Protein AF-A0AAJ3KVD5-F1 (afdb_monomer_lite)

Secondary structure (DSSP, 8-state):
--HHHHHHHHHHHHHHHHHHHHHHHHHHHHHHHHHHHHHTTTT-TTHHHHHHHHHHHHHHHHHHHHHHHHTT-HHHHHHHHHHHHHHHHHHGGGGGG---HHHHHHHHHHHHHHHHHHHSHHHHHHHHHHHHHHHHHHHHHHHHHHSS---

pLDDT: mean 74.83, std 7.7, range [44.41, 85.94]

Sequence (151 aa):
MDRKHSLNAFLAHYFPTFIGAFFLACFAVSASISLASSTYFRGDPERAKYSFLIALVLSLLLALSHFFMIRGRSWGVRAIVVFYLVCLFIVLPTYGYRPYPVAYVTGLLFPLLGLLLLNSKRHREMRSKLVEIRHQRERILQSAKTSRPRR

Foldseek 3Di:
DDPVVVVVVLCVQQVVLLVLLLVLLVQLLVLLLVLCLVPVVVPPPCSVVVSVVSNVVLVVLSVVLSVCQLQLNPVSLVSSLVSLVVLVVSLVVSVVVPDDVVSSCSNNVSSVVSVVSCVDPSVVVSSVVSNVVNVVVVVVVVVVVVPPDPD

Structure (mmCIF, N/CA/C/O backbone):
data_AF-A0AAJ3KVD5-F1
#
_entry.id   AF-A0AAJ3KVD5-F1
#
loop_
_atom_site.group_PDB
_atom_site.id
_atom_site.type_symbol
_atom_site.label_a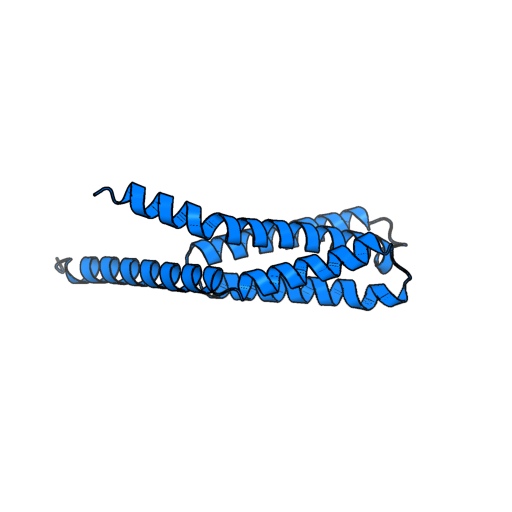tom_id
_atom_site.label_alt_id
_atom_site.label_comp_id
_atom_site.label_asym_id
_atom_site.label_entity_id
_atom_site.label_seq_id
_atom_site.pdbx_PDB_ins_code
_atom_site.Cartn_x
_atom_site.Cartn_y
_atom_site.Cartn_z
_atom_site.occupancy
_atom_site.B_iso_or_equiv
_atom_site.auth_seq_id
_atom_site.auth_comp_id
_atom_site.auth_asym_id
_atom_site.auth_atom_id
_atom_site.pdbx_PDB_model_num
ATOM 1 N N . MET A 1 1 ? -14.407 9.604 31.237 1.00 44.41 1 MET A N 1
ATOM 2 C CA . MET A 1 1 ? -13.113 9.422 30.541 1.00 44.41 1 MET A CA 1
ATOM 3 C C . MET A 1 1 ? -13.345 9.508 29.040 1.00 44.41 1 MET A C 1
ATOM 5 O O . MET A 1 1 ? -14.197 8.803 28.512 1.00 44.41 1 MET A O 1
ATOM 9 N N . ASP A 1 2 ? -12.676 10.461 28.396 1.00 50.09 2 ASP A N 1
ATOM 10 C CA . ASP A 1 2 ? -13.017 11.016 27.084 1.00 50.09 2 ASP A CA 1
ATOM 11 C C . ASP A 1 2 ? -12.889 10.025 25.916 1.00 50.09 2 ASP A C 1
ATOM 13 O O . ASP A 1 2 ? -11.803 9.545 25.585 1.00 50.09 2 ASP A O 1
ATOM 17 N N . ARG A 1 3 ? -13.999 9.774 25.213 1.00 56.44 3 ARG A N 1
ATOM 18 C CA . ARG A 1 3 ? -14.072 8.883 24.038 1.00 56.44 3 ARG A CA 1
ATOM 19 C C . ARG A 1 3 ? -13.061 9.272 22.945 1.00 56.44 3 ARG A C 1
ATOM 21 O O . ARG A 1 3 ? -12.505 8.395 22.284 1.00 56.44 3 ARG A O 1
ATOM 28 N N . LYS A 1 4 ? -12.772 10.573 22.802 1.00 56.00 4 LYS A N 1
ATOM 29 C CA . LYS A 1 4 ? -11.766 11.120 21.873 1.00 56.00 4 LYS A CA 1
ATOM 30 C C . LYS A 1 4 ? -10.338 10.681 22.220 1.00 56.00 4 LYS A C 1
ATOM 32 O O . LYS A 1 4 ? -9.575 10.355 21.316 1.00 56.00 4 LYS A O 1
ATOM 37 N N . HIS A 1 5 ? -10.000 10.596 23.508 1.00 56.50 5 HIS A N 1
ATOM 38 C CA . HIS A 1 5 ? -8.672 10.172 23.961 1.00 56.50 5 HIS A CA 1
ATOM 39 C C . HIS A 1 5 ? -8.422 8.687 23.652 1.00 56.50 5 HIS A C 1
ATOM 41 O O . HIS A 1 5 ? -7.347 8.325 23.182 1.00 56.50 5 HIS A O 1
ATOM 47 N N . SER A 1 6 ? -9.451 7.841 23.801 1.00 65.38 6 SER A N 1
ATOM 48 C CA . SER A 1 6 ? -9.363 6.416 23.440 1.00 65.38 6 SER A CA 1
ATOM 49 C C . SER A 1 6 ? -9.189 6.189 21.933 1.00 65.38 6 SER A C 1
ATOM 51 O O . SER A 1 6 ? -8.409 5.333 21.526 1.00 65.38 6 SER A O 1
ATOM 53 N N . LEU A 1 7 ? -9.867 6.987 21.097 1.00 63.81 7 LEU A N 1
ATOM 54 C CA . LEU A 1 7 ? -9.774 6.891 19.639 1.00 63.81 7 LEU A CA 1
ATOM 55 C C . LEU A 1 7 ? -8.430 7.395 19.117 1.00 63.81 7 LEU A C 1
ATOM 57 O O . LEU A 1 7 ? -7.854 6.759 18.242 1.00 63.81 7 LEU A O 1
ATOM 61 N N . ASN A 1 8 ? -7.909 8.494 19.665 1.00 64.88 8 ASN A N 1
ATOM 62 C CA . ASN A 1 8 ? -6.600 9.014 19.276 1.00 64.88 8 ASN A CA 1
ATOM 63 C C . ASN A 1 8 ? -5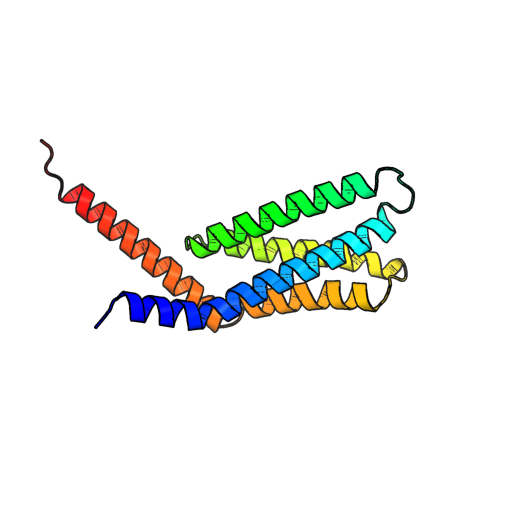.468 8.081 19.711 1.00 64.88 8 ASN A C 1
ATOM 65 O O . ASN A 1 8 ? -4.571 7.827 18.917 1.00 64.88 8 ASN A O 1
ATOM 69 N N . ALA A 1 9 ? -5.535 7.505 20.915 1.00 68.69 9 ALA A N 1
ATOM 70 C CA . ALA A 1 9 ? -4.570 6.500 21.363 1.00 68.69 9 ALA A CA 1
ATOM 71 C C . ALA A 1 9 ? -4.640 5.218 20.512 1.00 68.69 9 ALA A C 1
ATOM 73 O O . ALA A 1 9 ? -3.614 4.651 20.142 1.00 68.69 9 ALA A O 1
ATOM 74 N N . PHE A 1 10 ? -5.850 4.794 20.138 1.00 66.38 10 PHE A N 1
ATOM 75 C CA . PHE A 1 10 ? -6.065 3.674 19.227 1.00 66.38 10 PHE A CA 1
ATOM 76 C C . PHE A 1 10 ? -5.472 3.955 17.840 1.00 66.38 10 PHE A C 1
ATOM 78 O O . PHE A 1 10 ? -4.672 3.172 17.330 1.00 66.38 10 PHE A O 1
ATOM 85 N N . LEU A 1 11 ? -5.808 5.099 17.241 1.00 67.06 11 LEU A N 1
ATOM 86 C CA . LEU A 1 11 ? -5.262 5.516 15.953 1.00 67.06 11 LEU A CA 1
ATOM 87 C C . LEU A 1 11 ? -3.738 5.623 16.022 1.00 67.06 11 LEU A C 1
ATOM 89 O O . LEU A 1 11 ? -3.073 4.991 15.218 1.00 67.06 11 LEU A O 1
ATOM 93 N N . ALA A 1 12 ? -3.166 6.306 17.011 1.00 66.88 12 ALA A N 1
ATOM 94 C CA . ALA A 1 12 ? -1.717 6.436 17.162 1.00 66.88 12 ALA A CA 1
ATOM 95 C C . ALA A 1 12 ? -1.000 5.082 17.298 1.00 66.88 12 ALA A C 1
ATOM 97 O O . ALA A 1 12 ? 0.124 4.929 16.823 1.00 66.88 12 ALA A O 1
ATOM 98 N N . HIS A 1 13 ? -1.649 4.075 17.891 1.00 69.75 13 HIS A N 1
ATOM 99 C CA . HIS A 1 13 ? -1.057 2.748 18.024 1.00 69.75 13 HIS A CA 1
ATOM 100 C C . HIS A 1 13 ? -1.074 1.947 16.713 1.00 69.75 13 HIS A C 1
ATOM 102 O O . HIS A 1 13 ? -0.089 1.284 16.389 1.00 69.75 13 HIS A O 1
ATOM 108 N N . TYR A 1 14 ? -2.159 2.006 15.934 1.00 68.06 14 TYR A N 1
ATOM 109 C CA . TYR A 1 14 ? -2.326 1.166 14.737 1.00 68.06 14 TYR A CA 1
ATOM 110 C C . TYR A 1 14 ? -1.989 1.876 13.409 1.00 68.06 14 TYR A C 1
ATOM 112 O O . TYR A 1 14 ? -1.565 1.231 12.447 1.00 68.06 14 TYR A O 1
ATOM 120 N N . PHE A 1 15 ? -2.100 3.205 13.358 1.00 70.88 15 PHE A N 1
ATOM 121 C CA . PHE A 1 15 ? -1.818 4.044 12.188 1.00 70.88 15 PHE A CA 1
ATOM 122 C C . PHE A 1 15 ? -0.375 3.936 11.662 1.00 70.88 15 PHE A C 1
ATOM 124 O O . PHE A 1 15 ? -0.219 3.890 10.445 1.00 70.88 15 PHE A O 1
ATOM 131 N N . PRO A 1 16 ? 0.680 3.794 12.493 1.00 74.19 16 PRO A N 1
ATOM 132 C CA . PRO A 1 16 ? 2.050 3.620 11.996 1.00 74.19 16 PRO A CA 1
ATOM 133 C C . PRO A 1 16 ? 2.232 2.350 11.154 1.00 74.19 16 PRO A C 1
ATOM 135 O O . PRO A 1 16 ? 2.959 2.332 10.166 1.00 74.19 16 PRO A O 1
ATOM 138 N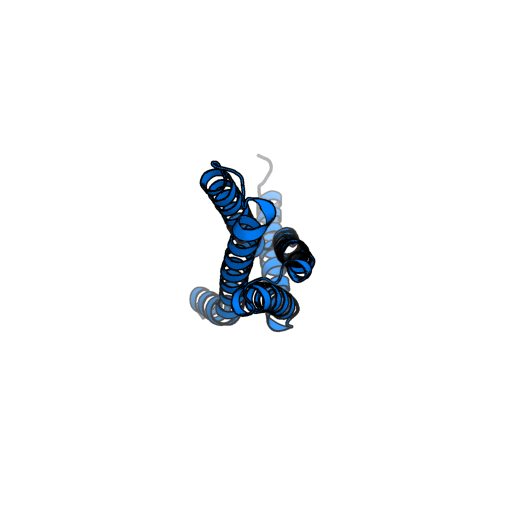 N . THR A 1 17 ? 1.540 1.270 11.516 1.00 72.38 17 THR A N 1
ATOM 139 C CA . THR A 1 17 ? 1.591 0.007 10.765 1.00 72.38 17 THR A CA 1
ATOM 140 C C . THR A 1 17 ? 0.835 0.137 9.440 1.00 72.38 17 THR A C 1
ATOM 142 O O . THR A 1 17 ? 1.292 -0.362 8.415 1.00 72.38 17 THR A O 1
ATOM 145 N N . PHE A 1 18 ? -0.290 0.855 9.451 1.00 72.19 18 PHE A N 1
ATOM 146 C CA . PHE A 1 18 ? -1.075 1.171 8.260 1.00 72.19 18 PHE A CA 1
ATOM 147 C C . PHE A 1 18 ? -0.312 2.058 7.270 1.00 72.19 18 PHE A C 1
ATOM 149 O O . PHE A 1 18 ? -0.209 1.724 6.091 1.00 72.19 18 PHE A O 1
ATOM 156 N N . ILE A 1 19 ? 0.252 3.167 7.751 1.00 79.06 19 ILE A N 1
ATOM 157 C CA . ILE A 1 19 ? 0.995 4.105 6.909 1.00 79.06 19 ILE A CA 1
ATOM 158 C C . ILE A 1 19 ? 2.286 3.466 6.385 1.00 79.06 19 ILE A C 1
ATOM 160 O O . ILE A 1 19 ? 2.652 3.687 5.235 1.00 79.06 19 ILE A O 1
ATOM 164 N N . GLY A 1 20 ? 2.927 2.602 7.182 1.00 79.25 20 GLY A N 1
ATOM 165 C CA . GLY A 1 20 ? 4.070 1.806 6.742 1.00 79.25 20 GLY A CA 1
ATOM 166 C C . GLY A 1 20 ? 3.721 0.915 5.550 1.00 79.25 20 GLY A C 1
ATOM 167 O O . GLY A 1 20 ? 4.420 0.950 4.541 1.00 79.25 20 GLY A O 1
ATOM 168 N N . ALA A 1 21 ? 2.606 0.178 5.621 1.00 78.75 21 ALA A N 1
ATOM 169 C CA . ALA A 1 21 ? 2.124 -0.625 4.495 1.00 78.75 21 ALA A CA 1
ATOM 170 C C . ALA A 1 21 ? 1.814 0.247 3.261 1.00 78.75 21 ALA A C 1
ATOM 172 O O . ALA A 1 21 ? 2.234 -0.079 2.152 1.00 78.75 21 ALA A O 1
ATOM 173 N N . PHE A 1 22 ? 1.164 1.399 3.445 1.00 80.88 22 PHE A N 1
ATOM 174 C CA . PHE A 1 22 ? 0.890 2.331 2.350 1.00 80.88 22 PHE A CA 1
ATOM 175 C C . PHE A 1 22 ? 2.174 2.792 1.641 1.00 80.88 22 PHE A C 1
ATOM 177 O O . PHE A 1 22 ? 2.286 2.655 0.423 1.00 80.88 22 PHE A O 1
ATOM 184 N N . PHE A 1 23 ? 3.175 3.264 2.391 1.00 82.69 23 PHE A N 1
ATOM 185 C CA . PHE A 1 23 ? 4.451 3.691 1.811 1.00 82.69 23 PHE A CA 1
ATOM 186 C C . PHE A 1 23 ? 5.181 2.544 1.110 1.00 82.69 23 PHE A C 1
ATOM 188 O O . PHE A 1 23 ? 5.679 2.727 0.001 1.00 82.69 23 PHE A O 1
ATOM 195 N N . LEU A 1 24 ? 5.184 1.347 1.702 1.00 83.94 24 LEU A N 1
ATOM 196 C CA . LEU A 1 24 ? 5.739 0.145 1.075 1.00 83.94 24 LEU A CA 1
ATOM 197 C C . LEU A 1 24 ? 5.069 -0.167 -0.267 1.00 83.94 24 LEU A C 1
ATOM 199 O O . LEU A 1 24 ? 5.752 -0.541 -1.216 1.00 83.94 24 LEU A O 1
ATOM 203 N N . ALA A 1 25 ? 3.753 0.025 -0.378 1.00 81.94 25 ALA A N 1
ATOM 204 C CA . ALA A 1 25 ? 3.047 -0.156 -1.642 1.00 81.94 25 ALA A CA 1
ATOM 205 C C . ALA A 1 25 ? 3.407 0.913 -2.681 1.00 81.94 25 ALA A C 1
ATOM 207 O O . ALA A 1 25 ? 3.622 0.571 -3.844 1.00 81.94 25 ALA A O 1
ATOM 208 N N . CYS A 1 26 ? 3.541 2.176 -2.269 1.00 83.25 26 CYS A N 1
ATOM 209 C CA . CYS A 1 26 ? 3.988 3.262 -3.145 1.00 83.25 26 CYS A CA 1
ATOM 210 C C . CYS A 1 26 ? 5.406 3.021 -3.689 1.00 83.25 26 CYS A C 1
ATOM 212 O O . CYS A 1 26 ? 5.657 3.200 -4.882 1.00 83.25 26 CYS A O 1
ATOM 214 N N . PHE A 1 27 ? 6.336 2.568 -2.845 1.00 82.00 27 PHE A N 1
ATOM 215 C CA . PHE A 1 27 ? 7.686 2.240 -3.299 1.00 82.00 27 PHE A CA 1
ATOM 216 C C . PHE A 1 27 ? 7.707 1.004 -4.204 1.00 82.00 27 PHE A C 1
ATOM 218 O O . PHE A 1 27 ? 8.365 1.028 -5.244 1.00 82.00 27 PHE A O 1
ATOM 225 N N . ALA A 1 28 ? 6.945 -0.042 -3.864 1.00 81.81 28 ALA A N 1
ATOM 226 C CA . ALA A 1 28 ? 6.834 -1.250 -4.680 1.00 81.81 28 ALA A CA 1
ATOM 227 C C . ALA A 1 28 ? 6.298 -0.952 -6.089 1.00 81.81 28 ALA A C 1
ATOM 229 O O . ALA A 1 28 ? 6.857 -1.427 -7.080 1.00 81.81 28 ALA A O 1
ATOM 230 N N . VAL A 1 29 ? 5.242 -0.138 -6.198 1.00 80.69 29 VAL A N 1
ATOM 231 C CA . VAL A 1 29 ? 4.645 0.195 -7.496 1.00 80.69 29 VAL A CA 1
ATOM 232 C C . VAL A 1 29 ? 5.547 1.099 -8.324 1.00 80.69 29 VAL A C 1
ATOM 234 O O . VAL A 1 29 ? 5.701 0.866 -9.517 1.00 80.69 29 VAL A O 1
ATOM 237 N N . SER A 1 30 ? 6.203 2.075 -7.694 1.00 84.19 30 SER A N 1
ATOM 238 C CA . SER A 1 30 ? 7.163 2.948 -8.372 1.00 84.19 30 SER A CA 1
ATOM 239 C C . SER A 1 30 ? 8.322 2.138 -8.964 1.00 84.19 30 SER A C 1
ATOM 241 O O . SER A 1 30 ? 8.629 2.266 -10.151 1.00 84.19 30 SER A O 1
ATOM 243 N N . ALA A 1 31 ? 8.895 1.217 -8.180 1.00 80.62 31 ALA A N 1
ATOM 244 C CA . ALA A 1 31 ? 9.937 0.307 -8.653 1.00 80.62 31 ALA A CA 1
ATOM 245 C C . ALA A 1 31 ? 9.437 -0.597 -9.795 1.00 80.62 31 ALA A C 1
ATOM 247 O O . ALA A 1 31 ? 10.119 -0.730 -10.811 1.00 80.62 31 ALA A O 1
ATOM 248 N N . SER A 1 32 ? 8.227 -1.155 -9.668 1.00 80.56 32 SER A N 1
ATOM 249 C CA . SER A 1 32 ? 7.617 -2.027 -10.684 1.00 80.56 32 SER A CA 1
ATOM 250 C C . SER A 1 32 ? 7.369 -1.293 -12.004 1.00 80.56 32 SER A C 1
ATOM 252 O O . SER A 1 32 ? 7.697 -1.818 -13.063 1.00 80.56 32 SER A O 1
ATOM 254 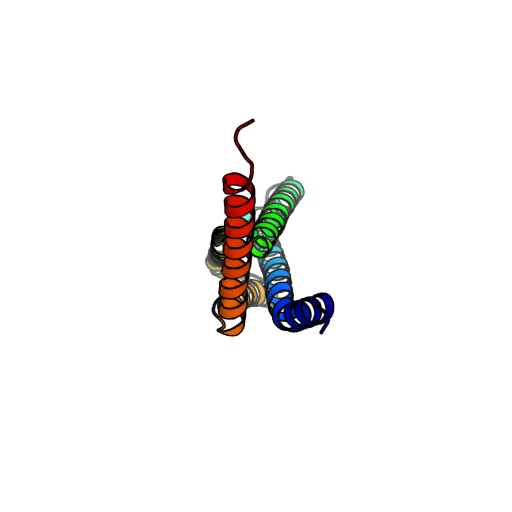N N . ILE A 1 33 ? 6.838 -0.066 -11.958 1.00 80.62 33 ILE A N 1
ATOM 255 C CA . ILE A 1 33 ? 6.597 0.762 -13.150 1.00 80.62 33 ILE A CA 1
ATOM 256 C C . ILE A 1 33 ? 7.921 1.154 -13.798 1.00 80.62 33 ILE A C 1
ATOM 258 O O . ILE A 1 33 ? 8.040 1.087 -15.018 1.00 80.62 33 ILE A O 1
ATOM 262 N N . SER A 1 34 ? 8.929 1.521 -13.006 1.00 81.00 34 SER A N 1
ATOM 263 C CA . SER A 1 34 ? 10.250 1.875 -13.528 1.00 81.00 34 SER A CA 1
ATOM 264 C C . SER A 1 34 ? 10.910 0.686 -14.249 1.00 81.00 34 SER A C 1
ATOM 266 O O . SER A 1 34 ? 11.375 0.815 -15.389 1.00 81.00 34 SER A O 1
ATOM 268 N N . LEU A 1 35 ? 10.863 -0.512 -13.649 1.00 76.06 35 LEU A N 1
ATOM 269 C CA . LEU A 1 35 ? 11.343 -1.749 -14.279 1.00 76.06 35 LEU A CA 1
ATOM 270 C C . LEU A 1 35 ? 10.535 -2.108 -15.531 1.00 76.06 35 LEU A C 1
ATOM 272 O O . LEU A 1 35 ? 11.120 -2.383 -16.575 1.00 76.06 35 LEU A O 1
ATOM 276 N N . ALA A 1 36 ? 9.205 -2.053 -15.467 1.00 75.38 36 ALA A N 1
ATOM 277 C CA . ALA A 1 36 ? 8.346 -2.384 -16.599 1.00 75.38 36 ALA A CA 1
ATOM 278 C C . ALA A 1 36 ? 8.519 -1.404 -17.773 1.00 75.38 36 ALA A C 1
ATOM 280 O O . ALA A 1 36 ? 8.587 -1.819 -18.926 1.00 75.38 36 ALA A O 1
ATOM 281 N N . SER A 1 37 ? 8.654 -0.107 -17.485 1.00 74.19 37 SER A N 1
ATOM 282 C CA . SER A 1 37 ? 8.905 0.941 -18.481 1.00 74.19 37 SER A CA 1
ATOM 283 C C . SER A 1 37 ? 10.249 0.732 -19.185 1.00 74.19 37 SER A C 1
ATOM 285 O O . SER A 1 37 ? 10.339 0.835 -20.405 1.00 74.19 37 SER A O 1
ATOM 287 N N . SER A 1 38 ? 11.294 0.384 -18.431 1.00 70.56 38 SER A N 1
ATOM 288 C CA . SER A 1 38 ? 12.639 0.157 -18.979 1.00 70.56 38 SER A CA 1
ATOM 289 C C . SER A 1 38 ? 12.799 -1.163 -19.742 1.00 70.56 38 SER A C 1
ATOM 291 O O . SER A 1 38 ? 13.692 -1.259 -20.585 1.00 70.56 38 SER A O 1
ATOM 293 N N . THR A 1 39 ? 11.943 -2.157 -19.487 1.00 71.44 39 THR A N 1
ATOM 294 C CA . THR A 1 39 ? 12.015 -3.482 -20.124 1.00 71.44 39 THR A CA 1
ATOM 295 C C . THR A 1 39 ? 10.965 -3.690 -21.210 1.00 71.44 39 THR A C 1
ATOM 297 O O . THR A 1 39 ? 11.334 -3.862 -22.369 1.00 71.44 39 THR A O 1
ATOM 300 N N . TYR A 1 40 ? 9.675 -3.631 -20.875 1.00 69.12 40 TYR A N 1
ATOM 301 C CA . TYR A 1 40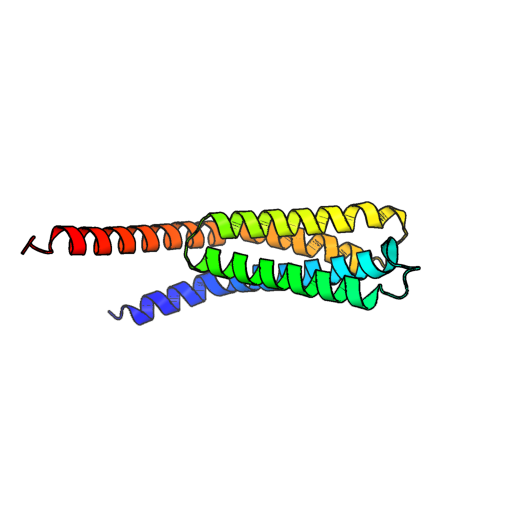 ? 8.587 -3.938 -21.811 1.00 69.12 40 TYR A CA 1
ATOM 302 C C . TYR A 1 40 ? 8.339 -2.823 -22.830 1.00 69.12 40 TYR A C 1
ATOM 304 O O . TYR A 1 40 ? 8.035 -3.102 -23.984 1.00 69.12 40 TYR A O 1
ATOM 312 N N . PHE A 1 41 ? 8.511 -1.561 -22.431 1.00 67.62 41 PHE A N 1
ATOM 313 C CA . PHE A 1 41 ? 8.207 -0.397 -23.274 1.00 67.62 41 PHE A CA 1
ATOM 314 C C . PHE A 1 41 ? 9.456 0.273 -23.863 1.00 67.62 41 PHE A C 1
ATOM 316 O O . PHE A 1 41 ? 9.423 1.443 -24.246 1.00 67.62 41 PHE A O 1
ATOM 323 N N . ARG A 1 42 ? 10.589 -0.439 -23.929 1.00 66.81 42 ARG A N 1
ATOM 324 C CA . ARG A 1 42 ? 11.891 0.146 -24.295 1.00 66.81 42 ARG A CA 1
ATOM 325 C C . ARG A 1 42 ? 11.923 0.773 -25.699 1.00 66.81 42 ARG A C 1
ATOM 327 O O . ARG A 1 42 ? 12.715 1.685 -25.909 1.00 66.81 42 ARG A O 1
ATOM 334 N N . GLY A 1 43 ? 11.077 0.308 -26.620 1.00 68.62 43 GLY A N 1
ATOM 335 C CA . GLY A 1 43 ? 11.017 0.772 -28.012 1.00 68.62 43 GLY A CA 1
ATOM 336 C C . GLY A 1 43 ? 9.774 1.582 -28.392 1.00 68.62 43 GLY A C 1
ATOM 337 O O . GLY A 1 43 ? 9.633 1.919 -29.561 1.00 68.62 43 GLY A O 1
ATOM 338 N N . ASP A 1 44 ? 8.874 1.878 -27.450 1.00 74.75 44 ASP A N 1
ATOM 339 C CA . ASP A 1 44 ? 7.607 2.553 -27.756 1.00 74.75 44 ASP A CA 1
ATOM 340 C C . ASP A 1 44 ? 7.704 4.068 -27.463 1.00 74.75 44 ASP A C 1
ATOM 342 O O . ASP A 1 44 ? 8.000 4.441 -26.319 1.00 74.75 44 ASP A O 1
ATOM 346 N N . PRO A 1 45 ? 7.460 4.962 -28.445 1.00 74.50 45 PRO A N 1
ATOM 347 C CA . PRO A 1 45 ? 7.462 6.412 -28.223 1.00 74.50 45 PRO A CA 1
ATOM 348 C C . PRO A 1 45 ? 6.414 6.860 -27.191 1.00 74.50 45 PRO A C 1
ATOM 350 O O . PRO A 1 45 ? 6.620 7.850 -26.490 1.00 74.50 45 PRO A O 1
ATOM 353 N N . GLU A 1 46 ? 5.333 6.096 -27.010 1.00 80.31 46 GLU A N 1
ATOM 354 C CA . GLU A 1 46 ? 4.249 6.410 -26.072 1.00 80.31 46 GLU A CA 1
ATOM 355 C C . GLU A 1 46 ? 4.483 5.840 -24.660 1.00 80.31 46 GLU A C 1
ATOM 357 O O . GLU A 1 46 ? 3.621 5.938 -23.779 1.00 80.31 46 GLU A O 1
ATOM 362 N N . ARG A 1 47 ? 5.670 5.279 -24.391 1.00 77.94 47 ARG A N 1
ATOM 363 C CA . ARG A 1 47 ? 6.054 4.699 -23.093 1.00 77.94 47 ARG A CA 1
ATOM 364 C C . ARG A 1 47 ? 5.752 5.608 -21.904 1.00 77.94 47 ARG A C 1
ATOM 366 O O . ARG A 1 47 ? 5.305 5.120 -20.863 1.00 77.94 47 ARG A O 1
ATOM 373 N N . ALA A 1 48 ? 6.009 6.910 -22.028 1.00 76.56 48 ALA A N 1
ATOM 374 C CA . ALA A 1 48 ? 5.754 7.873 -20.958 1.00 76.56 48 ALA A CA 1
ATOM 375 C C . ALA A 1 48 ? 4.256 7.954 -20.623 1.00 76.56 48 ALA A C 1
ATOM 377 O O . ALA A 1 48 ? 3.885 7.915 -19.449 1.00 76.56 48 ALA A O 1
ATOM 378 N N . LYS A 1 49 ? 3.395 7.964 -21.649 1.00 81.69 49 LYS A N 1
ATOM 379 C CA . LYS A 1 49 ? 1.938 7.994 -21.501 1.00 81.69 49 LYS A CA 1
ATOM 380 C C . LYS A 1 49 ? 1.422 6.715 -20.846 1.00 81.69 49 LYS A C 1
ATOM 382 O O . LYS A 1 49 ? 0.663 6.793 -19.884 1.00 81.69 49 LYS A O 1
ATOM 387 N N . TYR A 1 50 ? 1.876 5.544 -21.298 1.00 77.81 50 TYR A N 1
ATOM 388 C CA . TYR A 1 50 ? 1.475 4.268 -20.694 1.00 77.81 50 TYR A CA 1
ATOM 389 C C . TYR A 1 50 ? 1.947 4.136 -19.245 1.00 77.81 50 TYR A C 1
ATOM 391 O O . TYR A 1 50 ? 1.161 3.765 -18.376 1.00 77.81 50 TYR A O 1
ATOM 399 N N . SER A 1 51 ? 3.198 4.507 -18.961 1.00 79.94 51 SER A N 1
ATOM 400 C CA . SER A 1 51 ? 3.747 4.477 -17.598 1.00 79.94 51 SER A CA 1
ATOM 401 C C . SER A 1 51 ? 2.964 5.405 -16.665 1.00 79.94 51 SER A C 1
ATOM 403 O O . SER A 1 51 ? 2.647 5.020 -15.541 1.00 79.94 51 SER A O 1
ATOM 405 N N . PHE A 1 52 ? 2.596 6.599 -17.143 1.00 79.81 52 PHE A N 1
ATOM 406 C CA . PHE A 1 52 ? 1.781 7.553 -16.394 1.00 79.81 52 PHE A CA 1
ATOM 407 C C . PHE A 1 52 ? 0.361 7.033 -16.135 1.00 79.81 52 PHE A C 1
ATOM 409 O O . PHE A 1 52 ? -0.112 7.089 -15.002 1.00 79.81 52 PHE A O 1
ATOM 416 N N . LEU A 1 53 ? -0.310 6.480 -17.149 1.00 84.62 53 LEU A N 1
ATOM 417 C CA . LEU A 1 53 ? -1.656 5.919 -16.998 1.00 84.62 53 LEU A CA 1
ATOM 418 C C . LEU A 1 53 ? -1.672 4.732 -16.029 1.00 84.62 53 LEU A C 1
ATOM 420 O O . LEU A 1 53 ? -2.538 4.662 -15.158 1.00 84.62 53 LEU A O 1
ATOM 424 N N . ILE A 1 54 ? -0.689 3.832 -16.130 1.00 81.44 54 ILE A N 1
ATOM 425 C CA . ILE A 1 54 ? -0.534 2.708 -15.200 1.00 81.44 54 ILE A CA 1
ATOM 426 C C . ILE A 1 54 ? -0.292 3.231 -13.778 1.00 81.44 54 ILE A C 1
ATOM 428 O O . ILE A 1 54 ? -0.957 2.779 -12.845 1.00 81.44 54 ILE A O 1
ATOM 432 N N . ALA A 1 55 ? 0.592 4.220 -13.603 1.00 82.12 55 ALA A N 1
ATOM 433 C CA . ALA A 1 55 ? 0.834 4.852 -12.305 1.00 82.12 55 ALA A CA 1
ATOM 434 C C . ALA A 1 55 ? -0.444 5.451 -11.711 1.00 82.12 55 ALA A C 1
ATOM 436 O O . ALA A 1 55 ? -0.741 5.223 -10.537 1.00 82.12 55 ALA A O 1
ATOM 437 N N . LEU A 1 56 ? -1.220 6.173 -12.521 1.00 85.88 56 LEU A N 1
ATOM 438 C CA . LEU A 1 56 ? -2.472 6.799 -12.115 1.00 85.88 56 LEU A CA 1
ATOM 439 C C . LEU A 1 56 ? -3.488 5.750 -11.646 1.00 85.88 56 LEU A C 1
ATOM 441 O O . LEU A 1 56 ? -4.000 5.841 -10.529 1.00 85.88 56 LEU A O 1
ATOM 445 N N . VAL A 1 57 ? -3.747 4.730 -12.470 1.00 85.94 57 VAL A N 1
ATOM 446 C CA . VAL A 1 57 ? -4.728 3.675 -12.173 1.00 85.94 57 VAL A CA 1
ATOM 447 C C . VAL A 1 57 ? -4.331 2.901 -10.918 1.00 85.94 57 VAL A C 1
ATOM 449 O O . VAL A 1 57 ? -5.158 2.706 -10.025 1.00 85.94 57 VAL A O 1
ATOM 452 N N . LEU A 1 58 ? -3.062 2.498 -10.808 1.00 83.06 58 LEU A N 1
ATOM 453 C CA . LEU A 1 58 ? -2.568 1.751 -9.652 1.00 83.06 58 LEU A CA 1
ATOM 454 C C . LEU A 1 58 ? -2.604 2.589 -8.370 1.00 83.06 58 LEU A C 1
ATOM 456 O O . LEU A 1 58 ? -2.999 2.071 -7.326 1.00 83.06 58 LEU A O 1
ATOM 460 N N . SER A 1 59 ? -2.275 3.881 -8.445 1.00 83.31 59 SER A N 1
ATOM 461 C CA . SER A 1 59 ? -2.371 4.800 -7.303 1.00 83.31 59 SER A CA 1
ATOM 462 C C . SER A 1 59 ? -3.817 4.976 -6.837 1.00 83.31 59 SER A C 1
ATOM 464 O O . SER A 1 59 ? -4.090 4.954 -5.635 1.00 83.31 59 SER A O 1
ATOM 466 N N . LEU A 1 60 ? -4.762 5.090 -7.776 1.00 85.81 60 LEU A N 1
ATOM 467 C CA . LEU A 1 60 ? -6.186 5.213 -7.467 1.00 85.81 60 LEU A CA 1
ATOM 468 C C . LEU A 1 60 ? -6.724 3.937 -6.803 1.00 85.81 60 LEU A C 1
ATOM 470 O O . LEU A 1 60 ? -7.405 4.007 -5.779 1.00 85.81 60 LEU A O 1
ATOM 474 N N . LEU A 1 61 ? -6.371 2.764 -7.339 1.00 84.31 61 LEU A N 1
ATOM 475 C CA . LEU A 1 61 ? -6.718 1.469 -6.749 1.00 84.31 61 LEU A CA 1
ATOM 476 C C . LEU A 1 61 ? -6.143 1.321 -5.339 1.00 84.31 61 LEU A C 1
ATOM 478 O O . LEU A 1 61 ? -6.844 0.857 -4.436 1.00 84.31 61 LEU A O 1
ATOM 482 N N . LEU A 1 62 ? -4.897 1.749 -5.129 1.00 83.94 62 LEU A N 1
ATOM 483 C CA . LEU A 1 62 ? -4.254 1.778 -3.819 1.00 83.94 62 LEU A CA 1
ATOM 484 C C . LEU A 1 62 ? -5.032 2.648 -2.833 1.00 83.94 62 LEU A C 1
ATOM 486 O O . LEU A 1 62 ? -5.385 2.173 -1.750 1.00 83.94 62 LEU A O 1
ATOM 490 N N . ALA A 1 63 ? -5.344 3.887 -3.217 1.00 84.06 63 ALA A N 1
ATOM 491 C CA . ALA A 1 63 ? -6.092 4.825 -2.390 1.00 84.06 63 ALA A CA 1
ATOM 492 C C . ALA A 1 63 ? -7.480 4.275 -2.025 1.00 84.06 63 ALA A C 1
ATOM 494 O O . ALA A 1 63 ? -7.854 4.259 -0.849 1.00 84.06 63 ALA A O 1
ATOM 495 N N . LEU A 1 64 ? -8.217 3.741 -3.005 1.00 82.69 64 LEU A N 1
ATOM 496 C CA . LEU A 1 64 ? -9.525 3.124 -2.783 1.00 82.69 64 LEU A CA 1
ATOM 497 C C . LEU A 1 64 ? -9.426 1.915 -1.848 1.00 82.69 64 LEU A C 1
ATOM 499 O O . LEU A 1 64 ? -10.222 1.787 -0.919 1.00 82.69 64 LEU A O 1
ATOM 503 N N . SER A 1 65 ? -8.431 1.050 -2.039 1.00 80.81 65 SER A N 1
ATOM 504 C CA . SER A 1 65 ? -8.234 -0.142 -1.206 1.00 80.81 65 SER A CA 1
ATOM 505 C C . SER A 1 65 ? -7.960 0.223 0.255 1.00 80.81 65 SER A C 1
ATOM 507 O O . SER A 1 65 ? -8.575 -0.345 1.164 1.00 80.81 65 SER A O 1
ATOM 509 N N . HIS A 1 66 ? -7.108 1.226 0.484 1.00 79.56 66 HIS A N 1
ATOM 510 C CA . HIS A 1 66 ? -6.819 1.769 1.812 1.00 79.56 66 HIS A CA 1
ATOM 511 C C . HIS A 1 66 ? -8.061 2.416 2.436 1.00 79.56 66 HIS A C 1
ATOM 513 O O . HIS A 1 66 ? -8.379 2.166 3.599 1.00 79.56 66 HIS A O 1
ATOM 519 N N . PHE A 1 67 ? -8.832 3.166 1.650 1.00 78.69 67 PHE A N 1
ATOM 520 C CA . PHE A 1 67 ? -10.085 3.766 2.093 1.00 78.69 67 PHE A CA 1
ATOM 521 C C . PHE A 1 67 ? -11.132 2.718 2.512 1.00 78.69 67 PHE A C 1
ATOM 523 O O . PHE A 1 67 ? -11.747 2.827 3.579 1.00 78.69 67 PHE A O 1
ATOM 530 N N . PHE A 1 68 ? -11.305 1.651 1.725 1.00 76.38 68 PHE A N 1
ATOM 531 C CA . PHE A 1 68 ? -12.190 0.537 2.080 1.00 76.38 68 PHE A CA 1
ATOM 532 C C . PHE A 1 68 ? -11.709 -0.220 3.320 1.00 76.38 68 PHE A C 1
ATOM 534 O O . PHE A 1 68 ? -12.536 -0.669 4.120 1.00 76.38 68 PHE A O 1
ATOM 541 N N . MET A 1 69 ? -10.393 -0.325 3.511 1.00 71.81 69 MET A N 1
ATOM 542 C CA . MET A 1 69 ? -9.817 -0.934 4.703 1.00 71.81 69 MET A CA 1
ATOM 543 C C . MET A 1 69 ? -10.116 -0.118 5.966 1.00 71.81 69 MET A C 1
ATOM 545 O O . MET A 1 69 ? -10.559 -0.696 6.958 1.00 71.81 69 MET A O 1
ATOM 549 N N . ILE A 1 70 ? -9.980 1.213 5.917 1.00 69.62 70 ILE A N 1
ATOM 550 C CA . ILE A 1 70 ? -10.344 2.109 7.033 1.00 69.62 70 ILE A CA 1
ATOM 551 C C . ILE A 1 70 ? -11.841 2.000 7.359 1.00 69.62 70 ILE A C 1
ATOM 553 O O . ILE A 1 70 ? -12.234 2.032 8.524 1.00 69.62 70 ILE A O 1
ATOM 557 N N . ARG A 1 71 ? -12.695 1.789 6.349 1.00 71.69 71 ARG A N 1
ATOM 558 C CA . ARG A 1 71 ? -14.136 1.530 6.539 1.00 71.69 71 ARG A CA 1
ATOM 559 C C . ARG A 1 71 ? -14.464 0.154 7.143 1.00 71.69 71 ARG A C 1
ATOM 561 O O . ARG A 1 71 ? -15.642 -0.202 7.230 1.00 71.69 71 ARG A O 1
ATOM 568 N N . GLY A 1 72 ? -13.461 -0.630 7.542 1.00 65.56 72 GLY A N 1
ATOM 569 C CA . GLY A 1 72 ? -13.641 -1.953 8.140 1.00 65.56 72 GLY A CA 1
ATOM 570 C C . GLY A 1 72 ? -14.152 -3.001 7.149 1.00 65.56 72 GLY A C 1
ATOM 571 O O . GLY A 1 72 ? -14.664 -4.042 7.555 1.00 65.56 72 GLY A O 1
ATOM 572 N N . ARG A 1 73 ? -14.057 -2.746 5.836 1.00 70.38 73 ARG A N 1
ATOM 573 C CA . ARG A 1 73 ? -14.438 -3.717 4.805 1.00 70.38 73 ARG A CA 1
ATOM 574 C C . ARG A 1 73 ? -13.248 -4.649 4.576 1.00 70.38 73 ARG A C 1
ATOM 576 O O . ARG A 1 73 ? -12.207 -4.232 4.074 1.00 70.38 73 ARG A O 1
ATOM 583 N N . SER A 1 74 ? -13.417 -5.933 4.887 1.00 69.25 74 SER A N 1
ATOM 584 C CA . SER A 1 74 ? -12.389 -6.972 4.698 1.00 69.25 74 SER A CA 1
ATOM 585 C C . SER A 1 74 ? -11.876 -7.088 3.252 1.00 69.25 74 SER A C 1
ATOM 587 O O . SER A 1 74 ? -10.762 -7.564 3.035 1.00 69.25 74 SER A O 1
ATOM 589 N N . TRP A 1 75 ? -12.659 -6.602 2.283 1.00 71.88 75 TRP A N 1
ATOM 590 C CA . TRP A 1 75 ? -12.312 -6.532 0.862 1.00 71.88 75 TRP A CA 1
ATOM 591 C C . TRP A 1 75 ? -11.098 -5.636 0.572 1.00 71.88 75 TRP A C 1
ATOM 593 O O . TRP A 1 75 ? -10.264 -6.011 -0.244 1.00 71.88 75 TRP A O 1
ATOM 603 N N . GLY A 1 76 ? -10.939 -4.511 1.285 1.00 75.56 76 GLY A N 1
ATOM 604 C CA . GLY A 1 76 ? -9.816 -3.587 1.061 1.00 75.56 76 GLY A CA 1
ATOM 605 C C . GLY A 1 76 ? -8.459 -4.244 1.314 1.00 75.56 76 GLY A C 1
ATOM 606 O O . GLY A 1 76 ? -7.520 -4.068 0.549 1.00 75.56 76 GLY A O 1
ATOM 607 N N . VAL A 1 77 ? -8.378 -5.110 2.327 1.00 75.38 77 VAL A N 1
ATOM 608 C CA . VAL A 1 77 ? -7.139 -5.835 2.642 1.00 75.38 77 VAL A CA 1
ATOM 609 C C . VAL A 1 77 ? -6.820 -6.872 1.569 1.00 75.38 77 VAL A C 1
ATOM 611 O O . VAL A 1 77 ? -5.661 -7.037 1.205 1.00 75.38 77 VAL A O 1
ATOM 614 N N . ARG A 1 78 ? -7.842 -7.565 1.048 1.00 77.69 78 ARG A N 1
ATOM 615 C CA . ARG A 1 78 ? -7.656 -8.521 -0.054 1.00 77.69 78 ARG A CA 1
ATOM 616 C C . ARG A 1 78 ? -7.137 -7.810 -1.301 1.00 77.69 78 ARG A C 1
ATOM 618 O O . ARG A 1 78 ? -6.221 -8.322 -1.927 1.00 77.69 78 ARG A O 1
ATOM 625 N N . ALA A 1 79 ? -7.654 -6.620 -1.602 1.00 80.38 79 ALA A N 1
ATOM 626 C CA . ALA A 1 79 ? -7.172 -5.810 -2.716 1.00 80.38 79 ALA A CA 1
ATOM 627 C C . ALA A 1 79 ? -5.698 -5.398 -2.544 1.00 80.38 79 ALA A C 1
ATOM 629 O O . ALA A 1 79 ? -4.927 -5.546 -3.485 1.00 80.38 79 ALA A O 1
ATOM 630 N N . ILE A 1 80 ? -5.272 -4.982 -1.343 1.00 79.88 80 ILE A N 1
ATOM 631 C CA . ILE A 1 80 ? -3.857 -4.647 -1.077 1.00 79.88 80 ILE A CA 1
ATOM 632 C C . ILE A 1 80 ? -2.954 -5.891 -1.197 1.00 79.88 80 ILE A C 1
ATOM 634 O O . ILE A 1 80 ? -1.864 -5.812 -1.754 1.00 79.88 80 ILE A O 1
ATOM 638 N N . VAL A 1 81 ? -3.406 -7.059 -0.728 1.00 81.94 81 VAL A N 1
ATOM 639 C CA . VAL A 1 81 ? -2.661 -8.322 -0.901 1.00 81.94 81 VAL A CA 1
ATOM 640 C C . VAL A 1 81 ? -2.492 -8.658 -2.381 1.00 81.94 81 VAL A C 1
ATOM 642 O O . VAL A 1 81 ? -1.375 -8.921 -2.819 1.00 81.94 81 VAL A O 1
ATOM 645 N N . VAL A 1 82 ? -3.579 -8.612 -3.157 1.00 83.81 82 VAL A N 1
ATOM 646 C CA . VAL A 1 82 ? -3.537 -8.849 -4.608 1.00 83.81 82 VAL A CA 1
ATOM 647 C C . VAL A 1 82 ? -2.610 -7.843 -5.287 1.00 83.81 82 VAL A C 1
ATOM 649 O O . VAL A 1 82 ? -1.812 -8.234 -6.128 1.00 83.81 82 VAL A O 1
ATOM 652 N N . PHE A 1 83 ? -2.642 -6.576 -4.875 1.00 83.31 83 PHE A N 1
ATOM 653 C CA . PHE A 1 83 ? -1.760 -5.536 -5.396 1.00 83.31 83 PHE A CA 1
ATOM 654 C C . PHE A 1 83 ? -0.273 -5.868 -5.208 1.00 83.31 83 PHE A C 1
ATOM 656 O O . PHE A 1 83 ? 0.502 -5.784 -6.161 1.00 83.31 83 PHE A O 1
ATOM 663 N N . TYR A 1 84 ? 0.133 -6.291 -4.005 1.00 81.75 84 TYR A N 1
ATOM 664 C CA . TYR A 1 84 ? 1.519 -6.699 -3.756 1.00 81.75 84 TYR A CA 1
ATOM 665 C C . TYR A 1 84 ? 1.920 -7.935 -4.561 1.00 81.75 84 TYR A C 1
ATOM 667 O O . TYR A 1 84 ? 3.037 -7.984 -5.073 1.00 81.75 84 TYR A O 1
ATOM 675 N N . LEU A 1 85 ? 1.017 -8.910 -4.709 1.00 82.31 85 LEU A N 1
ATOM 676 C CA . LEU A 1 85 ? 1.267 -10.089 -5.539 1.00 82.31 85 LEU A CA 1
ATOM 677 C C . LEU A 1 85 ? 1.449 -9.706 -7.010 1.00 82.31 85 LEU A C 1
ATOM 679 O O . LEU A 1 85 ? 2.392 -10.171 -7.638 1.00 82.31 85 LEU A O 1
ATOM 683 N N . VAL A 1 86 ? 0.605 -8.823 -7.547 1.00 82.38 86 VAL A N 1
ATOM 684 C CA . VAL A 1 86 ? 0.740 -8.318 -8.922 1.00 82.38 86 VAL A CA 1
ATOM 685 C C . VAL A 1 86 ? 2.077 -7.599 -9.111 1.00 82.38 86 VAL A C 1
ATOM 687 O O . VAL A 1 86 ? 2.766 -7.874 -10.087 1.00 82.38 86 VAL A O 1
ATOM 690 N N . CYS A 1 87 ? 2.495 -6.749 -8.164 1.00 80.44 87 CYS A N 1
ATOM 691 C CA . CYS A 1 87 ? 3.819 -6.117 -8.217 1.00 80.44 87 CYS A CA 1
ATOM 692 C C . CYS A 1 87 ? 4.945 -7.166 -8.260 1.00 80.44 87 CYS A C 1
ATOM 694 O O . CYS A 1 87 ? 5.838 -7.069 -9.098 1.00 80.44 87 CYS A O 1
ATOM 696 N N . LEU A 1 88 ? 4.877 -8.210 -7.425 1.00 80.75 88 LEU A N 1
ATOM 697 C CA . LEU A 1 88 ? 5.851 -9.309 -7.441 1.00 80.75 88 LEU A CA 1
ATOM 698 C C . LEU A 1 88 ? 5.878 -10.041 -8.788 1.00 80.75 88 LEU A C 1
ATOM 700 O O . LEU A 1 88 ? 6.957 -10.270 -9.330 1.00 80.75 88 LEU A O 1
ATOM 704 N N . PHE A 1 89 ? 4.711 -10.369 -9.348 1.00 82.75 89 PHE A N 1
ATOM 705 C CA . PHE A 1 89 ? 4.604 -11.036 -10.649 1.00 82.75 89 PHE A CA 1
ATOM 706 C C . PHE A 1 89 ? 5.120 -10.185 -11.809 1.00 82.75 89 PHE A C 1
ATOM 708 O O . PHE A 1 89 ? 5.588 -10.749 -12.789 1.00 82.75 89 PHE A O 1
ATOM 715 N N . ILE A 1 90 ? 5.066 -8.855 -11.707 1.00 76.88 90 ILE A N 1
ATOM 716 C CA . ILE A 1 90 ? 5.647 -7.949 -12.706 1.00 76.88 90 ILE A CA 1
ATOM 717 C C . ILE A 1 90 ? 7.172 -7.889 -12.561 1.00 76.88 90 ILE A C 1
ATOM 719 O O . ILE A 1 90 ? 7.878 -7.905 -13.566 1.00 76.88 90 ILE A O 1
ATOM 723 N N . VAL A 1 91 ? 7.691 -7.850 -11.327 1.00 77.62 91 VAL A N 1
ATOM 724 C CA . VAL A 1 91 ? 9.135 -7.735 -11.058 1.00 77.62 91 VAL A CA 1
ATOM 725 C C . VAL A 1 91 ? 9.887 -9.044 -11.333 1.00 77.62 91 VAL A C 1
ATOM 727 O O . VAL A 1 91 ? 10.984 -8.995 -11.885 1.00 77.62 91 VAL A O 1
ATOM 730 N N . LEU A 1 92 ? 9.313 -10.207 -11.018 1.00 78.06 92 LEU A N 1
ATOM 731 C CA . LEU A 1 92 ? 9.908 -11.539 -11.236 1.00 78.06 92 LEU A CA 1
ATOM 732 C C . LEU A 1 92 ? 10.457 -11.791 -12.661 1.00 78.06 92 LEU A C 1
ATOM 734 O O . LEU A 1 92 ? 11.638 -12.120 -12.784 1.00 78.06 92 LEU A O 1
ATOM 738 N N . PRO A 1 93 ? 9.675 -11.623 -13.747 1.00 76.25 93 PRO A N 1
ATOM 739 C CA . PRO A 1 93 ? 10.139 -11.881 -15.114 1.00 76.25 93 PRO A CA 1
ATOM 740 C C . PRO A 1 93 ? 11.256 -10.928 -15.557 1.00 76.25 93 PRO A C 1
ATOM 742 O O . PRO A 1 93 ? 12.063 -11.272 -16.420 1.00 76.25 93 PRO A O 1
ATOM 745 N N . THR A 1 94 ? 11.372 -9.760 -14.919 1.00 70.94 94 THR A N 1
ATOM 746 C CA . THR A 1 94 ? 12.445 -8.798 -15.191 1.00 70.94 94 THR A CA 1
ATOM 747 C C . THR A 1 94 ? 13.836 -9.337 -14.857 1.00 70.94 94 THR A C 1
ATOM 749 O O . THR A 1 94 ? 14.807 -8.812 -15.390 1.00 70.94 94 THR A O 1
ATOM 752 N N . TYR A 1 95 ? 13.963 -10.393 -14.039 1.00 68.38 95 TYR A N 1
ATOM 753 C CA . TYR A 1 95 ? 15.249 -11.015 -13.690 1.00 68.38 95 TYR A CA 1
ATOM 754 C C . TYR A 1 95 ? 16.069 -11.441 -14.920 1.00 68.38 95 TYR A C 1
ATOM 756 O O . TYR A 1 95 ? 17.286 -11.253 -14.950 1.00 68.38 95 TYR A O 1
ATOM 764 N N . GLY A 1 96 ? 15.403 -11.941 -15.969 1.00 70.06 96 GLY A N 1
ATOM 765 C CA . GLY A 1 96 ? 16.060 -12.391 -17.202 1.00 70.06 96 GLY A CA 1
ATOM 766 C C . GLY A 1 96 ? 16.712 -11.271 -18.021 1.00 70.06 96 GLY A C 1
ATOM 767 O O . GLY A 1 96 ? 17.592 -11.538 -18.835 1.00 70.06 96 GLY A O 1
ATOM 768 N N . TYR A 1 97 ? 16.341 -10.011 -17.780 1.00 64.31 97 TYR A N 1
ATOM 769 C CA . TYR A 1 97 ? 16.774 -8.859 -18.578 1.00 64.31 97 TYR A CA 1
ATOM 770 C C . TYR A 1 97 ? 17.957 -8.085 -17.974 1.00 64.31 97 TYR A C 1
ATOM 772 O O . TYR A 1 97 ? 18.248 -6.978 -18.422 1.00 64.31 97 TYR A O 1
ATOM 780 N N . ARG A 1 98 ? 18.648 -8.649 -16.969 1.00 64.12 98 ARG A N 1
ATOM 781 C CA . ARG A 1 98 ? 19.727 -7.981 -16.208 1.00 64.12 98 ARG A CA 1
ATOM 782 C C . ARG A 1 98 ? 19.335 -6.562 -15.744 1.00 64.12 98 ARG A C 1
ATOM 784 O O . ARG A 1 98 ? 19.973 -5.582 -16.133 1.00 64.12 98 ARG A O 1
ATOM 791 N N . PRO A 1 99 ? 18.275 -6.431 -14.930 1.00 66.56 99 PRO A N 1
ATOM 792 C CA . PRO A 1 99 ? 17.808 -5.136 -14.457 1.00 66.56 99 PRO A CA 1
ATOM 793 C C . PRO A 1 99 ? 18.808 -4.521 -13.469 1.00 66.56 99 PRO A C 1
ATOM 795 O O . PRO A 1 99 ? 19.629 -5.223 -12.875 1.00 66.56 99 PRO A O 1
ATOM 798 N N . TYR A 1 100 ? 18.699 -3.209 -13.236 1.00 72.00 100 TYR A N 1
ATOM 799 C CA . TYR A 1 100 ? 19.454 -2.551 -12.169 1.00 72.00 100 TYR A CA 1
ATOM 800 C C . TYR A 1 100 ? 19.163 -3.239 -10.821 1.00 72.00 100 TYR A C 1
ATOM 802 O O . TYR A 1 100 ? 18.003 -3.267 -10.389 1.00 72.00 100 TYR A O 1
ATOM 810 N N . PRO A 1 101 ? 20.188 -3.768 -10.126 1.00 74.31 101 PRO A N 1
ATOM 811 C CA . PRO A 1 101 ? 19.994 -4.663 -8.985 1.00 74.31 101 PRO A CA 1
ATOM 812 C C . PRO A 1 101 ? 19.255 -3.985 -7.828 1.00 74.31 101 PRO A C 1
ATOM 814 O O . PRO A 1 101 ? 18.420 -4.610 -7.184 1.00 74.31 101 PRO A O 1
ATOM 817 N N . VAL A 1 102 ? 19.476 -2.684 -7.611 1.00 74.25 102 VAL A N 1
ATOM 818 C CA . VAL A 1 102 ? 18.801 -1.909 -6.555 1.00 74.25 102 VAL A CA 1
ATOM 819 C C . VAL A 1 102 ? 17.291 -1.818 -6.790 1.00 74.25 102 VAL A C 1
ATOM 821 O O . VAL A 1 102 ? 16.508 -2.017 -5.862 1.00 74.25 102 VAL A O 1
ATOM 824 N N . ALA A 1 103 ? 16.859 -1.558 -8.025 1.00 72.56 103 ALA A N 1
ATOM 825 C CA . ALA A 1 103 ? 15.442 -1.425 -8.358 1.00 72.56 103 ALA A CA 1
ATOM 826 C C . ALA A 1 103 ? 14.723 -2.788 -8.345 1.00 72.56 103 ALA A C 1
ATOM 828 O O . ALA A 1 103 ? 13.575 -2.885 -7.916 1.00 72.56 103 ALA A O 1
ATOM 829 N N . TYR A 1 104 ? 15.427 -3.857 -8.725 1.00 77.00 104 TYR A N 1
ATOM 830 C CA . TYR A 1 104 ? 14.922 -5.226 -8.630 1.00 77.00 104 TYR A CA 1
ATOM 831 C C . TYR A 1 104 ? 14.764 -5.687 -7.171 1.00 77.00 104 TYR A C 1
ATOM 833 O O . TYR A 1 104 ? 13.700 -6.162 -6.776 1.00 77.00 104 TYR A O 1
ATOM 841 N N . VAL A 1 105 ? 15.793 -5.485 -6.341 1.00 79.50 105 VAL A N 1
ATOM 842 C CA . VAL A 1 105 ? 15.768 -5.858 -4.918 1.00 79.50 105 VAL A CA 1
ATOM 843 C C . VAL A 1 105 ? 14.698 -5.072 -4.164 1.00 79.50 105 VAL A C 1
ATOM 845 O O . VAL A 1 105 ? 13.931 -5.662 -3.411 1.00 79.50 105 VAL A O 1
ATOM 848 N N . THR A 1 106 ? 14.581 -3.763 -4.390 1.00 75.88 106 THR A N 1
ATOM 849 C CA . THR A 1 106 ? 13.529 -2.948 -3.755 1.00 75.88 106 THR A CA 1
ATOM 850 C C . THR A 1 106 ? 12.127 -3.322 -4.247 1.00 75.88 106 THR A C 1
ATOM 852 O O . THR A 1 106 ? 11.209 -3.431 -3.433 1.00 75.88 106 THR A O 1
ATOM 855 N N . GLY A 1 107 ? 11.970 -3.617 -5.542 1.00 76.94 107 GLY A N 1
ATOM 856 C CA . GLY A 1 107 ? 10.726 -4.119 -6.132 1.00 76.94 107 GLY A CA 1
ATOM 857 C C . GLY A 1 107 ? 10.267 -5.474 -5.584 1.00 76.94 107 GLY A C 1
ATOM 858 O O . GLY A 1 107 ? 9.073 -5.745 -5.597 1.00 76.94 107 GLY A O 1
ATOM 859 N N . LEU A 1 108 ? 11.175 -6.298 -5.052 1.00 81.31 108 LEU A N 1
ATOM 860 C CA . LEU A 1 108 ? 10.861 -7.555 -4.360 1.00 81.31 108 LEU A CA 1
ATOM 861 C C . LEU A 1 108 ? 10.662 -7.362 -2.854 1.00 81.31 108 LEU A C 1
ATOM 863 O O . LEU A 1 108 ? 9.668 -7.821 -2.289 1.00 81.31 108 LEU A O 1
ATOM 867 N N . LEU A 1 109 ? 11.589 -6.666 -2.195 1.00 82.88 109 LEU A N 1
ATOM 868 C CA . LEU A 1 109 ? 11.592 -6.508 -0.742 1.00 82.88 109 LEU A CA 1
ATOM 869 C C . LEU A 1 109 ? 10.377 -5.730 -0.242 1.00 82.88 109 LEU A C 1
ATOM 871 O O . LEU A 1 109 ? 9.763 -6.133 0.742 1.00 82.88 109 LEU A O 1
ATOM 875 N N . PHE A 1 110 ? 9.997 -4.638 -0.905 1.00 79.31 110 PHE A N 1
ATOM 876 C CA . PHE A 1 110 ? 8.888 -3.807 -0.444 1.00 79.31 110 PHE A CA 1
ATOM 877 C C . PHE A 1 110 ? 7.513 -4.493 -0.483 1.00 79.31 110 PHE A C 1
ATOM 879 O O . PHE A 1 110 ? 6.806 -4.417 0.527 1.00 79.31 110 PHE A O 1
ATOM 886 N N . PRO A 1 111 ? 7.105 -5.212 -1.549 1.00 77.69 111 PRO A N 1
ATOM 887 C CA . PRO A 1 111 ? 5.851 -5.959 -1.508 1.00 77.69 111 PRO A CA 1
ATOM 888 C C . PRO A 1 111 ? 5.882 -7.117 -0.503 1.00 77.69 111 PRO A C 1
ATOM 890 O O . PRO A 1 111 ? 4.879 -7.351 0.171 1.00 77.69 111 PRO A O 1
ATOM 893 N N . LEU A 1 112 ? 7.023 -7.795 -0.327 1.00 81.50 112 LEU A N 1
ATOM 894 C CA . LEU A 1 112 ? 7.196 -8.840 0.692 1.00 81.50 112 LEU A CA 1
ATOM 895 C C . LEU A 1 112 ? 7.052 -8.290 2.118 1.00 81.50 112 LEU A C 1
ATOM 897 O O . LEU A 1 112 ? 6.309 -8.849 2.926 1.00 81.50 112 LEU A O 1
ATOM 901 N N . LEU A 1 113 ? 7.707 -7.168 2.421 1.00 80.19 113 LEU A N 1
ATOM 902 C CA . LEU A 1 113 ? 7.575 -6.482 3.706 1.00 80.19 113 LEU A CA 1
ATOM 903 C C . LEU A 1 113 ? 6.149 -5.967 3.927 1.00 80.19 113 LEU A C 1
ATOM 905 O O . LEU A 1 113 ? 5.633 -6.071 5.038 1.00 80.19 113 LEU A O 1
ATOM 909 N N . GLY A 1 114 ? 5.485 -5.474 2.878 1.00 78.44 114 GLY A N 1
ATOM 910 C CA . GLY A 1 114 ? 4.075 -5.086 2.915 1.00 78.44 114 GLY A CA 1
ATOM 911 C C . GLY A 1 114 ? 3.152 -6.257 3.265 1.00 78.44 114 GLY A C 1
ATOM 912 O O . GLY A 1 114 ? 2.323 -6.151 4.169 1.00 78.44 114 GLY A O 1
ATOM 913 N N . LEU A 1 115 ? 3.343 -7.413 2.623 1.00 80.12 115 LEU A N 1
ATOM 914 C CA . LEU A 1 115 ? 2.643 -8.665 2.937 1.00 80.12 115 LEU A CA 1
ATOM 915 C C . LEU A 1 115 ? 2.907 -9.131 4.375 1.00 80.12 115 LEU A C 1
ATOM 917 O O . LEU A 1 115 ? 1.971 -9.529 5.073 1.00 80.12 115 LEU A O 1
ATOM 921 N N . LEU A 1 116 ? 4.153 -9.044 4.845 1.00 81.19 116 LEU A N 1
ATOM 922 C CA . LEU A 1 116 ? 4.529 -9.408 6.212 1.00 81.19 116 LEU A CA 1
ATOM 923 C C . LEU A 1 116 ? 3.872 -8.480 7.244 1.00 81.19 116 LEU A C 1
ATOM 925 O O . LEU A 1 116 ? 3.315 -8.948 8.239 1.00 81.19 116 LEU A O 1
ATOM 929 N N . LEU A 1 117 ? 3.863 -7.171 6.984 1.00 76.88 117 LEU A N 1
ATOM 930 C CA . LEU A 1 117 ? 3.179 -6.176 7.811 1.00 76.88 117 LEU A CA 1
ATOM 931 C C . LEU A 1 117 ? 1.675 -6.436 7.882 1.00 76.88 117 LEU A C 1
ATOM 933 O O . LEU A 1 117 ? 1.103 -6.400 8.972 1.00 76.88 117 LEU A O 1
ATOM 937 N N . LEU A 1 118 ? 1.046 -6.775 6.754 1.00 71.62 118 LEU A N 1
ATOM 938 C CA . LEU A 1 118 ? -0.365 -7.166 6.707 1.00 71.62 118 LEU A CA 1
ATOM 939 C C . LEU A 1 118 ? -0.653 -8.459 7.486 1.00 71.62 118 LEU A C 1
ATOM 941 O O . LEU A 1 118 ? -1.757 -8.621 8.021 1.00 71.62 118 LEU A O 1
ATOM 945 N N . ASN A 1 119 ? 0.320 -9.372 7.536 1.00 78.19 119 ASN A N 1
ATOM 946 C CA . ASN A 1 119 ? 0.253 -10.653 8.237 1.00 78.19 119 ASN A CA 1
ATOM 947 C C . ASN A 1 119 ? 0.520 -10.510 9.753 1.00 78.19 119 ASN A C 1
ATOM 949 O O . ASN A 1 119 ? 0.052 -11.335 10.545 1.00 78.19 119 ASN A O 1
ATOM 953 N N . SER A 1 120 ? 1.195 -9.439 10.179 1.00 77.94 120 SER A N 1
ATOM 954 C CA . SER A 1 120 ? 1.536 -9.182 11.581 1.00 77.94 120 SER A CA 1
ATOM 955 C C . SER A 1 120 ? 0.311 -9.184 12.505 1.00 77.94 120 SER A C 1
ATOM 957 O O . SER A 1 120 ? -0.765 -8.682 12.157 1.00 77.94 120 SER A O 1
ATOM 959 N N . LYS A 1 121 ? 0.485 -9.721 13.724 1.00 71.62 121 LYS A N 1
ATOM 960 C CA . LYS A 1 121 ? -0.562 -9.781 14.763 1.00 71.62 121 LYS A CA 1
ATOM 961 C C . LYS A 1 121 ? -1.186 -8.405 15.010 1.00 71.62 121 LYS A C 1
ATOM 963 O O . LYS A 1 121 ? -2.407 -8.286 15.045 1.00 71.62 121 LYS A O 1
ATOM 968 N N . ARG A 1 122 ? -0.360 -7.353 15.030 1.00 67.44 122 ARG A N 1
ATOM 969 C CA . ARG A 1 122 ? -0.801 -5.970 15.265 1.00 67.44 122 ARG A CA 1
ATOM 970 C C . ARG A 1 122 ? -1.745 -5.451 14.179 1.00 67.44 122 ARG A C 1
ATOM 972 O O . ARG A 1 122 ? -2.717 -4.761 14.474 1.00 67.44 122 ARG A O 1
ATOM 979 N N . HIS A 1 123 ? -1.501 -5.821 12.922 1.00 68.44 123 HIS A N 1
ATOM 980 C CA . HIS A 1 123 ? -2.380 -5.446 11.817 1.00 68.44 123 HIS A CA 1
ATOM 981 C C . HIS A 1 123 ? -3.681 -6.266 11.823 1.00 68.44 123 HIS A C 1
ATOM 983 O O . HIS A 1 123 ? -4.754 -5.743 11.517 1.00 68.44 123 HIS A O 1
ATOM 989 N N . ARG A 1 124 ? -3.632 -7.542 12.233 1.00 70.69 124 ARG A N 1
ATOM 990 C CA . ARG A 1 124 ? -4.846 -8.360 12.417 1.00 70.69 124 ARG A CA 1
ATOM 991 C C . ARG A 1 124 ? -5.739 -7.837 13.538 1.00 70.69 124 ARG A C 1
ATOM 993 O O . ARG A 1 124 ? -6.948 -7.775 13.336 1.00 70.69 124 ARG A O 1
ATOM 1000 N N . GLU A 1 125 ? -5.161 -7.419 14.659 1.00 74.75 125 GLU A N 1
ATOM 1001 C CA . GLU A 1 125 ? -5.900 -6.812 15.773 1.00 74.75 125 GLU A CA 1
ATOM 1002 C C . GLU A 1 125 ? -6.569 -5.492 15.381 1.00 74.75 125 GLU A C 1
ATOM 1004 O O . GLU A 1 125 ? -7.722 -5.244 15.732 1.00 74.75 125 GLU A O 1
ATOM 1009 N N . MET A 1 126 ? -5.885 -4.655 14.594 1.00 70.44 126 MET A N 1
ATOM 1010 C CA . MET A 1 126 ? -6.500 -3.452 14.027 1.00 70.44 126 MET A CA 1
ATOM 1011 C C . MET A 1 126 ? -7.729 -3.815 13.186 1.00 70.44 126 MET A C 1
ATOM 1013 O O . MET A 1 126 ? -8.795 -3.216 13.327 1.00 70.44 126 MET A O 1
ATOM 1017 N N . ARG A 1 127 ? -7.590 -4.819 12.311 1.00 68.38 127 ARG A N 1
ATOM 1018 C CA . ARG A 1 127 ? -8.667 -5.262 11.419 1.00 68.38 127 ARG A CA 1
ATOM 1019 C C . ARG A 1 127 ? -9.855 -5.835 12.184 1.00 68.38 127 ARG A C 1
ATOM 1021 O O . ARG A 1 127 ? -10.984 -5.508 11.827 1.00 68.38 127 ARG A O 1
ATOM 1028 N N . SER A 1 128 ? -9.628 -6.667 13.201 1.00 71.81 128 SER A N 1
ATOM 1029 C CA . SER A 1 128 ? -10.718 -7.242 13.998 1.00 71.81 128 SER A CA 1
ATOM 1030 C C . SER A 1 128 ? -11.504 -6.148 14.717 1.00 71.81 128 SER A C 1
ATOM 1032 O O . SER A 1 128 ? -12.729 -6.115 14.617 1.00 71.81 128 SER A O 1
ATOM 1034 N N . LYS A 1 129 ? -10.812 -5.176 15.320 1.00 73.81 129 LYS A N 1
ATOM 1035 C CA . LYS A 1 129 ? -11.459 -4.042 15.991 1.00 73.81 129 LYS A CA 1
ATOM 1036 C C . LYS A 1 129 ? -12.215 -3.121 15.032 1.00 73.81 129 LYS A C 1
ATOM 1038 O O . LYS A 1 129 ? -13.297 -2.650 15.367 1.00 73.81 129 LYS A O 1
ATOM 1043 N N . LEU A 1 130 ? -11.713 -2.892 13.816 1.00 69.56 130 LEU A N 1
ATOM 1044 C CA . LEU A 1 130 ? -12.447 -2.122 12.800 1.00 69.56 130 LEU A CA 1
ATOM 1045 C C . LEU A 1 130 ? -13.741 -2.820 12.353 1.00 69.56 130 LEU A C 1
ATOM 1047 O O . LEU A 1 130 ? -14.756 -2.154 12.136 1.00 69.56 130 LEU A O 1
ATOM 1051 N N . VAL A 1 131 ? -13.723 -4.150 12.231 1.00 72.75 131 VAL A N 1
ATOM 1052 C CA . VAL A 1 131 ? -14.922 -4.949 11.927 1.00 72.75 131 VAL A CA 1
ATOM 1053 C C . VAL A 1 131 ? -15.912 -4.907 13.094 1.00 72.75 131 VAL A C 1
ATOM 1055 O O . VAL A 1 131 ? -17.111 -4.739 12.879 1.00 72.75 131 VAL A O 1
ATOM 1058 N N . GLU A 1 132 ? -15.425 -4.972 14.329 1.00 78.38 132 GLU A N 1
ATOM 1059 C CA . GLU A 1 132 ? -16.262 -4.863 15.523 1.00 78.38 132 GLU A CA 1
ATOM 1060 C C . GLU A 1 132 ? -16.953 -3.493 15.627 1.00 78.38 132 GLU A C 1
ATOM 1062 O O . GLU A 1 132 ? -18.170 -3.429 15.803 1.00 78.38 132 GLU A O 1
ATOM 1067 N N . ILE A 1 133 ? -16.222 -2.394 15.396 1.00 76.44 133 ILE A N 1
ATOM 1068 C CA . ILE A 1 133 ? -16.791 -1.034 15.344 1.00 76.44 133 ILE A CA 1
ATOM 1069 C C . ILE A 1 133 ? -17.869 -0.930 14.258 1.00 76.44 133 ILE A C 1
ATOM 1071 O O . ILE A 1 133 ? -18.896 -0.274 14.453 1.00 76.44 133 ILE A O 1
ATOM 1075 N N . ARG A 1 134 ? -17.667 -1.575 13.102 1.00 73.38 134 ARG A N 1
ATOM 1076 C CA . ARG A 1 134 ? -18.675 -1.618 12.037 1.00 73.38 134 ARG A CA 1
ATOM 1077 C C . ARG A 1 134 ? -19.941 -2.334 12.505 1.00 73.38 134 ARG A C 1
ATOM 1079 O O . ARG A 1 134 ? -21.026 -1.779 12.340 1.00 73.38 134 ARG A O 1
ATOM 1086 N N . HIS A 1 135 ? -19.817 -3.513 13.107 1.00 77.38 135 HIS A N 1
ATOM 1087 C CA . HIS A 1 135 ? -20.972 -4.243 13.627 1.00 77.38 135 HIS A CA 1
ATOM 1088 C C . HIS A 1 135 ? -21.693 -3.473 14.734 1.00 77.38 135 HIS A C 1
ATOM 1090 O O . HIS A 1 135 ? -22.920 -3.471 14.768 1.00 77.38 135 HIS A O 1
ATOM 1096 N N . GLN A 1 136 ? -20.969 -2.754 15.594 1.00 77.50 136 GLN A N 1
ATOM 1097 C CA . GLN A 1 136 ? -21.584 -1.861 16.578 1.00 77.50 136 GLN A CA 1
ATOM 1098 C C . GLN A 1 136 ? -22.400 -0.747 15.907 1.00 77.50 136 GLN A C 1
ATOM 1100 O O . GLN A 1 136 ? -23.538 -0.505 16.302 1.00 77.50 136 GLN A O 1
ATOM 1105 N N . ARG A 1 137 ? -21.870 -0.104 14.856 1.00 75.19 137 ARG A N 1
ATOM 1106 C CA . ARG A 1 137 ? -22.611 0.913 14.086 1.00 75.19 137 ARG A CA 1
ATOM 1107 C C . ARG A 1 137 ? -23.851 0.333 13.408 1.00 75.19 137 ARG A C 1
ATOM 1109 O O . ARG A 1 137 ? -24.904 0.959 13.450 1.00 75.19 137 ARG A O 1
ATOM 1116 N N . GLU A 1 138 ? -23.743 -0.855 12.815 1.00 79.25 138 GLU A N 1
ATOM 1117 C CA . GLU A 1 138 ? -24.875 -1.552 12.192 1.00 79.25 138 GLU A CA 1
ATOM 1118 C C . GLU A 1 138 ? -25.955 -1.902 13.230 1.00 79.25 138 GLU A C 1
ATOM 1120 O O . GLU A 1 138 ? -27.132 -1.662 12.974 1.00 79.25 138 GLU A O 1
ATOM 1125 N N . ARG A 1 139 ? -25.573 -2.362 14.429 1.00 79.81 139 ARG A N 1
ATOM 1126 C CA . ARG A 1 139 ? -26.508 -2.645 15.533 1.00 79.81 139 ARG A CA 1
ATOM 1127 C C . ARG A 1 139 ? -27.212 -1.391 16.052 1.00 79.81 139 ARG A C 1
ATOM 1129 O O . ARG A 1 139 ? -28.414 -1.443 16.281 1.00 79.81 139 ARG A O 1
ATOM 1136 N N . ILE A 1 140 ? -26.499 -0.271 16.197 1.00 79.56 140 ILE A N 1
ATOM 1137 C CA . ILE A 1 140 ? -27.087 1.019 16.609 1.00 79.56 140 ILE A CA 1
ATOM 1138 C C . ILE A 1 140 ? -28.071 1.534 15.550 1.00 79.56 140 ILE A C 1
ATOM 1140 O O . ILE A 1 140 ? -29.149 2.019 15.878 1.00 79.56 140 ILE A O 1
ATOM 1144 N N . LEU A 1 141 ? -27.722 1.416 14.266 1.00 78.12 141 LEU A N 1
ATOM 1145 C CA . LEU A 1 141 ? -28.619 1.794 13.173 1.00 78.12 141 LEU A CA 1
ATOM 1146 C C . LEU A 1 141 ? -29.853 0.890 13.116 1.00 78.12 141 LEU A C 1
ATOM 1148 O O . LEU A 1 141 ? -30.949 1.382 12.861 1.00 78.12 141 LEU A O 1
ATOM 1152 N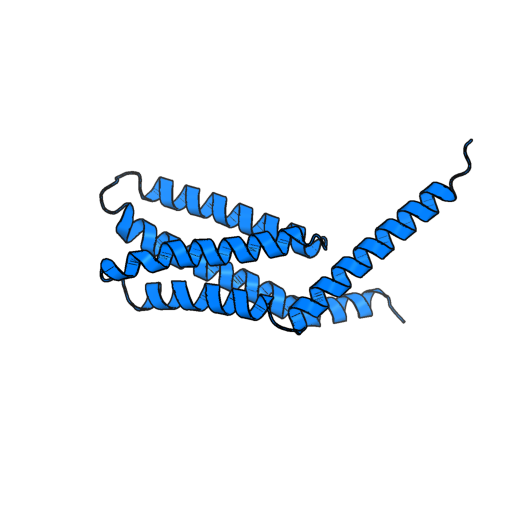 N . GLN A 1 142 ? -29.692 -0.413 13.360 1.00 78.88 142 GLN A N 1
ATOM 1153 C CA . GLN A 1 142 ? -30.809 -1.351 13.430 1.00 78.88 142 GLN A CA 1
ATOM 1154 C C . GLN A 1 142 ? -31.717 -1.042 14.617 1.00 78.88 142 GLN A C 1
ATOM 1156 O O . GLN A 1 142 ? -32.908 -0.874 14.389 1.00 78.88 142 GLN A O 1
ATOM 1161 N N . SER A 1 143 ? -31.182 -0.865 15.831 1.00 76.69 143 SER A N 1
ATOM 1162 C CA . SER A 1 143 ? -31.986 -0.531 17.014 1.00 76.69 143 SER A CA 1
ATOM 1163 C C . SER A 1 143 ? -32.721 0.804 16.870 1.00 76.69 143 SER A C 1
ATOM 1165 O O . SER A 1 143 ? -33.886 0.904 17.246 1.00 76.69 143 SER A O 1
ATOM 1167 N N . ALA A 1 144 ? -32.101 1.811 16.245 1.00 77.19 144 ALA A N 1
ATOM 1168 C CA . ALA A 1 144 ? -32.765 3.071 15.913 1.00 77.19 144 ALA A CA 1
ATOM 1169 C C . ALA A 1 144 ? -33.905 2.892 14.892 1.00 77.19 144 ALA A C 1
ATOM 1171 O O . ALA A 1 144 ? -34.892 3.625 14.929 1.00 77.19 144 ALA A O 1
ATOM 1172 N N . LYS A 1 145 ? -33.793 1.912 13.986 1.00 74.19 145 LYS A N 1
ATOM 1173 C CA . LYS A 1 145 ? -34.824 1.592 12.990 1.00 74.19 145 LYS A CA 1
ATOM 1174 C C . LYS A 1 145 ? -35.981 0.793 13.597 1.00 74.19 145 LYS A C 1
ATOM 1176 O O . LYS A 1 145 ? -37.119 1.050 13.225 1.00 74.19 145 LYS A O 1
ATOM 1181 N N . THR A 1 146 ? -35.714 -0.120 14.535 1.00 70.31 146 THR A N 1
ATOM 1182 C CA . THR A 1 146 ? -36.749 -0.865 15.279 1.00 70.31 146 THR A CA 1
ATOM 1183 C C . THR A 1 146 ? -37.468 -0.004 16.317 1.00 70.31 146 THR A C 1
ATOM 1185 O O . THR A 1 146 ? -38.640 -0.237 16.576 1.00 70.31 146 THR A O 1
ATOM 1188 N N . SER A 1 147 ? -36.791 0.997 16.890 1.00 62.34 147 SER A N 1
ATOM 1189 C CA . SER A 1 147 ? -37.371 1.919 17.880 1.00 62.34 147 SER A CA 1
ATOM 1190 C C . SER A 1 147 ? -38.168 3.074 17.254 1.00 62.34 147 SER A C 1
ATOM 1192 O O . SER A 1 147 ? -38.789 3.859 17.964 1.00 62.34 147 SER A O 1
ATOM 1194 N N . ARG A 1 148 ? -38.170 3.213 15.919 1.00 59.50 148 ARG A N 1
ATOM 1195 C CA . ARG A 1 148 ? -38.996 4.213 15.229 1.00 59.50 148 ARG A CA 1
ATOM 1196 C C . ARG A 1 148 ? -40.427 3.658 15.138 1.00 59.50 148 ARG A C 1
ATOM 1198 O O . ARG A 1 148 ? -40.630 2.701 14.388 1.00 59.50 148 ARG A O 1
ATOM 1205 N N . PRO A 1 149 ? -41.413 4.203 15.879 1.00 55.56 149 PRO A N 1
ATOM 1206 C CA . PRO A 1 149 ? -42.776 3.700 15.803 1.00 55.56 149 PRO A CA 1
ATOM 1207 C C . PRO A 1 149 ? -43.289 3.936 14.382 1.00 55.56 149 PRO A C 1
ATOM 1209 O O . PRO A 1 149 ? -43.107 5.024 13.828 1.00 55.56 149 PRO A O 1
ATOM 1212 N N . ARG A 1 150 ? -43.883 2.896 13.781 1.00 58.69 150 ARG A N 1
ATOM 1213 C CA . ARG A 1 150 ? -44.675 3.030 12.552 1.00 58.69 150 ARG A CA 1
ATOM 1214 C C . ARG A 1 150 ? -45.790 4.026 12.866 1.00 58.69 150 ARG A C 1
ATOM 1216 O O . ARG A 1 150 ? -46.696 3.693 13.623 1.00 58.69 150 ARG A O 1
ATOM 1223 N N . ARG A 1 151 ? -45.646 5.245 12.361 1.00 49.47 151 ARG A N 1
ATOM 1224 C CA . ARG A 1 151 ? -46.672 6.281 12.378 1.00 49.47 151 ARG A CA 1
ATOM 1225 C C . ARG A 1 151 ? -47.287 6.353 10.994 1.00 49.47 151 ARG A C 1
ATOM 1227 O O . ARG A 1 151 ? -46.502 6.199 10.029 1.00 49.47 151 ARG A O 1
#

Radius of gyration: 20.16 Å; chains: 1; bounding box: 67×24×59 Å

Organism: NCBI:txid930166